Protein AF-A0A5X3X8N8-F1 (afdb_monomer_lite)

InterPro domains:
  IPR045604 Protein of unknown function DUF6453 [PF20051] (4-138)

Organism: Salmonella montevideo (NCBI:txid115981)

Secondary structure (DSSP, 8-state):
----EEE--SSSSPPEEE-TT---EEEEEEEEEE-SBTTEEEEE----TT-EEEEEEEE-EEEEEEEETTEEEEEEEEEEEEEE-GGGEEEEEEEETT------EEEEEEEEE----SSS------S-S-TTS-----

Structure (mmCIF, N/CA/C/O backbone):
data_AF-A0A5X3X8N8-F1
#
_entry.id   AF-A0A5X3X8N8-F1
#
loop_
_atom_site.group_PDB
_atom_site.id
_atom_site.type_symbol
_atom_site.label_atom_id
_atom_site.label_alt_id
_atom_site.label_comp_id
_atom_site.label_asym_id
_atom_site.label_entity_id
_atom_site.label_seq_id
_atom_site.pdbx_PDB_ins_code
_atom_site.Cartn_x
_atom_site.Cartn_y
_atom_site.Cartn_z
_atom_site.occupancy
_atom_site.B_iso_or_equiv
_atom_site.auth_seq_id
_atom_site.auth_comp_id
_atom_site.auth_asym_id
_atom_site.auth_atom_id
_atom_site.pdbx_PDB_model_num
ATOM 1 N N . MET A 1 1 ? -15.399 10.209 28.243 1.00 43.50 1 MET A N 1
ATOM 2 C CA . MET A 1 1 ? -13.942 9.957 28.168 1.00 43.50 1 MET A CA 1
ATOM 3 C C . MET A 1 1 ? -13.749 8.812 27.190 1.00 43.50 1 MET A C 1
ATOM 5 O O . MET A 1 1 ? -14.662 8.004 27.109 1.00 43.50 1 MET A O 1
ATOM 9 N N . PRO A 1 2 ? -12.668 8.749 26.402 1.00 51.72 2 PRO A N 1
ATOM 10 C CA . PRO A 1 2 ? -12.431 7.593 25.546 1.00 51.72 2 PRO A CA 1
ATOM 11 C C . PRO A 1 2 ? -12.263 6.350 26.435 1.00 51.72 2 PRO A C 1
ATOM 13 O O . PRO A 1 2 ? -11.333 6.291 27.237 1.00 51.72 2 PRO A O 1
ATOM 16 N N . GLU A 1 3 ? -13.200 5.411 26.358 1.00 57.94 3 GLU A N 1
ATOM 17 C CA . GLU A 1 3 ? -13.205 4.184 27.160 1.00 57.94 3 GLU A CA 1
ATOM 18 C C . GLU A 1 3 ? -12.426 3.091 26.415 1.00 57.94 3 GLU A C 1
ATOM 20 O O . GLU A 1 3 ? -12.578 2.918 25.206 1.00 57.94 3 GLU A O 1
ATOM 25 N N . GLY A 1 4 ? -11.527 2.406 27.122 1.00 60.59 4 GLY A N 1
ATOM 26 C CA . GLY A 1 4 ? -10.746 1.275 26.616 1.00 60.59 4 GLY A CA 1
ATOM 27 C C . GLY A 1 4 ? -11.184 -0.042 27.260 1.00 60.59 4 GLY A C 1
ATOM 28 O O . GLY A 1 4 ? -11.998 -0.042 28.181 1.00 60.59 4 GLY A O 1
ATOM 29 N N . ILE A 1 5 ? -10.620 -1.164 26.809 1.00 71.94 5 ILE A N 1
ATOM 30 C CA . ILE A 1 5 ? -10.827 -2.472 27.449 1.00 71.94 5 ILE A CA 1
ATOM 31 C C . ILE A 1 5 ? -9.656 -2.716 28.400 1.00 71.94 5 ILE A C 1
ATOM 33 O O . ILE A 1 5 ? -8.509 -2.826 27.964 1.00 71.94 5 ILE A O 1
ATOM 37 N N . LEU A 1 6 ? -9.951 -2.802 29.695 1.00 69.50 6 LEU A N 1
ATOM 38 C CA . LEU A 1 6 ? -9.013 -3.259 30.714 1.00 69.50 6 LEU A CA 1
ATOM 39 C C . LEU A 1 6 ? -9.278 -4.739 30.997 1.00 69.50 6 LEU A C 1
ATOM 41 O O . LEU A 1 6 ? -10.408 -5.114 31.305 1.00 69.50 6 LEU A O 1
ATOM 45 N N . ILE A 1 7 ? -8.236 -5.559 30.917 1.00 72.81 7 ILE A N 1
ATOM 46 C CA . ILE A 1 7 ? -8.269 -6.970 31.293 1.00 72.81 7 ILE A CA 1
ATOM 47 C C . ILE A 1 7 ? -7.346 -7.140 32.495 1.00 72.81 7 ILE A C 1
ATOM 49 O O . ILE A 1 7 ? -6.119 -7.132 32.361 1.00 72.81 7 ILE A O 1
ATOM 53 N N . ASP A 1 8 ? -7.959 -7.259 33.670 1.00 79.94 8 ASP A N 1
ATOM 54 C CA . ASP A 1 8 ? -7.275 -7.559 34.924 1.00 79.94 8 ASP A CA 1
ATOM 55 C C . ASP A 1 8 ? -7.425 -9.051 35.244 1.00 79.94 8 ASP A C 1
ATOM 57 O O . ASP A 1 8 ? -8.538 -9.565 35.377 1.00 79.94 8 ASP A O 1
ATOM 61 N N . TYR A 1 9 ? -6.295 -9.752 35.334 1.00 71.88 9 TYR A N 1
ATOM 62 C CA . TYR A 1 9 ? -6.244 -11.187 35.608 1.00 71.88 9 TYR A CA 1
ATOM 63 C C . TYR A 1 9 ? -6.220 -11.518 37.103 1.00 71.88 9 TYR A C 1
ATOM 65 O O . TYR A 1 9 ? -6.253 -12.698 37.449 1.00 71.88 9 TYR A O 1
ATOM 73 N N . ASN A 1 10 ? -6.154 -10.516 37.992 1.00 77.75 10 ASN A N 1
ATOM 74 C CA . ASN A 1 10 ? -5.985 -10.706 39.437 1.00 77.75 10 ASN A CA 1
ATOM 75 C C . ASN A 1 10 ? -4.794 -11.624 39.811 1.00 77.75 10 ASN A C 1
ATOM 77 O O . ASN A 1 10 ? -4.797 -12.252 40.869 1.00 77.75 10 ASN A O 1
ATOM 81 N N . ASP A 1 11 ? -3.766 -11.714 38.963 1.00 81.31 11 ASP A N 1
ATOM 82 C CA . ASP A 1 11 ? -2.603 -12.600 39.139 1.00 81.31 11 ASP A CA 1
ATOM 83 C C . ASP A 1 11 ? -1.332 -11.850 39.592 1.00 81.31 11 ASP A C 1
ATOM 85 O O . ASP A 1 11 ? -0.248 -12.428 39.683 1.00 81.31 11 ASP A O 1
ATOM 89 N N . GLY A 1 12 ? -1.460 -10.551 39.884 1.00 80.56 12 GLY A N 1
ATOM 90 C CA . GLY A 1 12 ? -0.364 -9.677 40.306 1.00 80.56 12 GLY A CA 1
ATOM 91 C C . GLY A 1 12 ? 0.566 -9.227 39.175 1.00 80.56 12 GLY A C 1
ATOM 92 O O . GLY A 1 12 ? 1.529 -8.504 39.441 1.00 80.56 12 GLY A O 1
ATOM 93 N N . ARG A 1 13 ? 0.306 -9.623 37.921 1.00 77.50 13 ARG A N 1
ATOM 94 C CA . ARG A 1 13 ? 1.024 -9.116 36.744 1.00 77.50 13 ARG A CA 1
ATOM 95 C C . ARG A 1 13 ? 0.392 -7.807 36.254 1.00 77.50 13 ARG A C 1
ATOM 97 O O . ARG A 1 13 ? -0.746 -7.501 36.606 1.00 77.50 13 ARG A O 1
ATOM 104 N N . PRO A 1 14 ? 1.112 -7.003 35.449 1.00 76.94 14 PRO A N 1
ATOM 105 C CA . PRO A 1 14 ? 0.525 -5.820 34.830 1.00 76.94 14 PRO A CA 1
ATOM 106 C C . PRO A 1 14 ? -0.727 -6.183 34.021 1.00 76.94 14 PRO A C 1
ATOM 108 O O . PRO A 1 14 ? -0.683 -7.089 33.188 1.00 76.94 14 PRO A O 1
ATOM 111 N N . ALA A 1 15 ? -1.825 -5.463 34.257 1.00 75.31 15 ALA A N 1
ATOM 112 C CA . ALA A 1 15 ? -3.063 -5.631 33.504 1.00 75.31 15 ALA A CA 1
ATOM 113 C C . ALA A 1 15 ? -2.832 -5.367 32.007 1.00 75.31 15 ALA A C 1
ATOM 115 O O . ALA A 1 15 ? -2.067 -4.473 31.630 1.00 75.31 15 ALA A O 1
ATOM 116 N N . MET A 1 16 ? -3.525 -6.116 31.147 1.00 71.81 16 MET A N 1
ATOM 117 C CA . MET A 1 16 ? -3.545 -5.801 29.720 1.00 71.81 16 MET A CA 1
ATOM 118 C C . MET A 1 16 ? -4.567 -4.700 29.458 1.00 71.81 16 MET A C 1
ATOM 120 O O . MET A 1 16 ? -5.716 -4.786 29.884 1.00 71.81 16 MET A O 1
ATOM 124 N N . ALA A 1 17 ? -4.147 -3.663 28.738 1.00 67.38 17 ALA A N 1
ATOM 125 C CA . ALA A 1 17 ? -4.994 -2.529 28.405 1.00 67.38 17 ALA A CA 1
ATOM 126 C C . ALA A 1 17 ? -5.028 -2.321 26.891 1.00 67.38 17 ALA A C 1
ATOM 128 O O . ALA A 1 17 ? -4.004 -2.045 26.266 1.00 67.38 17 ALA A O 1
ATOM 129 N N . ILE A 1 18 ? -6.225 -2.390 26.315 1.00 69.44 18 ILE A N 1
ATOM 130 C CA . ILE A 1 18 ? -6.510 -1.776 25.022 1.00 69.44 18 ILE A CA 1
ATOM 131 C C . ILE A 1 18 ? -6.936 -0.348 25.332 1.00 69.44 18 ILE A C 1
ATOM 133 O O . ILE A 1 18 ? -8.051 -0.098 25.792 1.00 69.44 18 ILE A O 1
ATOM 137 N N . THR A 1 19 ? -6.022 0.595 25.126 1.00 62.22 19 THR A N 1
ATOM 138 C CA . THR A 1 19 ? -6.318 2.017 25.279 1.00 62.22 19 THR A CA 1
ATOM 139 C C . THR A 1 19 ? -7.252 2.485 24.166 1.00 62.22 19 THR A C 1
ATOM 141 O O . THR A 1 19 ? -7.306 1.918 23.071 1.00 62.22 19 THR A O 1
ATOM 144 N N . ALA A 1 20 ? -8.030 3.526 24.449 1.00 60.06 20 ALA A N 1
ATOM 145 C CA . ALA A 1 20 ? -8.942 4.076 23.464 1.00 60.06 20 ALA A CA 1
ATOM 146 C C . ALA A 1 20 ? -8.193 4.576 22.214 1.00 60.06 20 ALA A C 1
ATOM 148 O O . ALA A 1 20 ? -7.116 5.165 22.311 1.00 60.06 20 ALA A O 1
ATOM 149 N N . GLY A 1 21 ? -8.791 4.364 21.038 1.00 61.47 21 GLY A N 1
ATOM 150 C CA . GLY A 1 21 ? -8.217 4.779 19.754 1.00 61.47 21 GLY A CA 1
ATOM 151 C C . GLY A 1 21 ? -7.380 3.717 19.034 1.00 61.47 21 GLY A C 1
ATOM 152 O O . GLY A 1 21 ? -6.783 4.034 18.000 1.00 61.47 21 GLY A O 1
ATOM 153 N N . LEU A 1 22 ? -7.352 2.468 19.524 1.00 71.31 22 LEU A N 1
ATOM 154 C CA . LEU A 1 22 ? -6.859 1.334 18.738 1.00 71.31 22 LEU A CA 1
ATOM 155 C C . LEU A 1 22 ? -7.675 1.219 17.441 1.00 71.31 22 LEU A C 1
ATOM 157 O O . LEU A 1 22 ? -8.902 1.155 17.474 1.00 71.31 22 LEU A O 1
ATOM 161 N N . ARG A 1 23 ? -6.987 1.192 16.298 1.00 76.31 23 ARG A N 1
ATOM 162 C CA . ARG A 1 23 ? -7.593 1.062 14.968 1.00 76.31 23 ARG A CA 1
ATOM 163 C C . ARG A 1 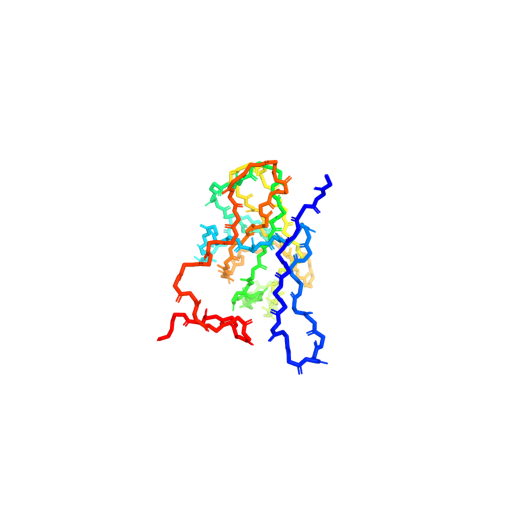23 ? -6.931 -0.092 14.232 1.00 76.31 23 ARG A C 1
ATOM 165 O O . ARG A 1 23 ? -5.711 -0.095 14.076 1.00 76.31 23 ARG A O 1
ATOM 172 N N . ALA A 1 24 ? -7.730 -1.063 13.802 1.00 76.00 24 ALA A N 1
ATOM 173 C CA . ALA A 1 24 ? -7.247 -2.184 13.010 1.00 76.00 24 ALA A CA 1
ATOM 174 C C . ALA A 1 24 ? -7.209 -1.807 11.517 1.00 76.00 24 ALA A C 1
ATOM 176 O O . ALA A 1 24 ? -8.125 -1.128 11.041 1.00 76.00 24 ALA A O 1
ATOM 177 N N . PRO A 1 25 ? -6.181 -2.238 10.766 1.00 86.62 25 PRO A N 1
ATOM 178 C CA . PRO A 1 25 ? -6.217 -2.187 9.313 1.00 86.62 25 PRO A CA 1
ATOM 179 C C . PRO 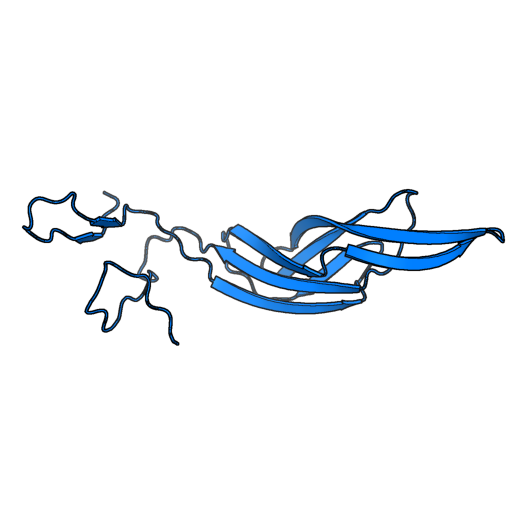A 1 25 ? -7.340 -3.072 8.757 1.00 86.62 25 PRO A C 1
ATOM 181 O O . PRO A 1 25 ? -7.505 -4.213 9.183 1.00 86.62 25 PRO A O 1
ATOM 184 N N . SER A 1 26 ? -8.065 -2.561 7.770 1.00 88.19 26 SER A N 1
ATOM 185 C CA . SER A 1 26 ? -9.042 -3.280 6.961 1.00 88.19 26 SER A CA 1
ATOM 186 C C . SER A 1 26 ? -8.469 -3.537 5.571 1.00 88.19 26 SER A C 1
ATOM 188 O O . SER A 1 26 ? -7.845 -2.661 4.964 1.00 88.19 26 SER A O 1
ATOM 190 N N . PHE A 1 27 ? -8.663 -4.752 5.064 1.00 93.19 27 PHE A N 1
ATOM 191 C CA . PHE A 1 27 ? -8.312 -5.104 3.692 1.00 93.19 27 PHE A CA 1
ATOM 192 C C . PHE A 1 27 ? -9.264 -4.406 2.714 1.00 93.19 27 PHE A C 1
ATOM 194 O O . PHE A 1 27 ? -10.478 -4.490 2.877 1.00 93.19 27 PHE A O 1
ATOM 201 N N . CYS A 1 28 ? -8.721 -3.755 1.681 1.00 94.25 28 CYS A N 1
ATOM 202 C CA . CYS A 1 28 ? -9.524 -3.147 0.616 1.00 94.25 28 CYS A CA 1
ATOM 203 C C . CYS A 1 28 ? -9.538 -4.037 -0.633 1.00 94.25 28 CYS A C 1
ATOM 205 O O . CYS A 1 28 ? -10.578 -4.538 -1.048 1.00 94.25 28 CYS A O 1
ATOM 207 N N . THR A 1 29 ? -8.365 -4.234 -1.241 1.00 97.88 29 THR A N 1
ATOM 208 C CA . THR A 1 29 ? -8.210 -5.028 -2.464 1.00 97.88 29 THR A CA 1
ATOM 209 C C . THR A 1 29 ? -6.758 -5.454 -2.665 1.00 97.88 29 THR A C 1
ATOM 211 O O . THR A 1 29 ? -5.837 -4.835 -2.124 1.00 97.88 29 THR A O 1
ATOM 214 N N . SER A 1 30 ? -6.536 -6.465 -3.500 1.00 97.94 30 SER A N 1
ATOM 215 C CA . SER A 1 30 ? -5.223 -6.792 -4.059 1.00 97.94 30 SER A CA 1
ATOM 216 C C . SER A 1 30 ? -5.122 -6.317 -5.510 1.00 97.94 30 SER A C 1
ATOM 218 O O . SER A 1 30 ? -6.116 -6.208 -6.226 1.00 97.94 30 SER A O 1
ATOM 220 N N . PHE A 1 31 ? -3.906 -6.018 -5.960 1.00 97.38 31 PHE A N 1
ATOM 221 C CA . PHE A 1 31 ? -3.633 -5.647 -7.345 1.00 97.38 31 PHE A CA 1
ATOM 222 C C . PHE A 1 31 ? -2.377 -6.349 -7.852 1.00 97.38 31 PHE A C 1
ATOM 224 O O . PHE A 1 31 ? -1.421 -6.569 -7.106 1.00 97.38 31 PHE A O 1
ATOM 231 N N . ALA A 1 32 ? -2.374 -6.682 -9.140 1.00 97.56 32 ALA A N 1
ATOM 232 C CA . ALA A 1 32 ? -1.206 -7.169 -9.856 1.00 97.56 32 ALA A CA 1
ATOM 233 C C . ALA A 1 32 ? -1.366 -6.883 -11.352 1.00 97.56 32 ALA A C 1
ATOM 235 O O . ALA A 1 32 ? -2.429 -7.133 -11.917 1.00 97.56 32 ALA A O 1
ATOM 236 N N . GLY A 1 33 ? -0.313 -6.387 -11.998 1.00 96.38 33 GLY A N 1
ATOM 237 C CA . GLY A 1 33 ? -0.285 -6.217 -13.448 1.00 96.38 33 GLY A CA 1
ATOM 238 C C . GLY A 1 33 ? 0.575 -5.048 -13.899 1.00 96.38 33 GLY A C 1
ATOM 239 O O . GLY A 1 33 ? 1.394 -4.525 -13.140 1.00 96.38 33 GLY A O 1
ATOM 240 N N . TYR A 1 34 ? 0.341 -4.620 -15.135 1.00 96.38 34 TYR A N 1
ATOM 241 C CA . TYR A 1 34 ? 0.981 -3.452 -15.727 1.00 96.38 34 TYR A CA 1
ATOM 242 C C . TYR A 1 34 ? 0.299 -2.152 -15.291 1.00 96.38 34 TYR A C 1
ATOM 244 O O . TYR A 1 34 ? -0.922 -2.088 -15.167 1.00 96.38 34 TYR A O 1
ATOM 252 N N . GLY A 1 35 ? 1.116 -1.127 -15.058 1.00 92.50 35 GLY A N 1
ATOM 253 C CA . GLY A 1 35 ? 0.698 0.208 -14.658 1.00 92.50 35 GLY A CA 1
ATOM 254 C C . GLY A 1 35 ? -0.236 0.883 -15.655 1.00 92.50 35 GLY A C 1
ATOM 255 O O . GLY A 1 35 ? -0.343 0.509 -16.821 1.00 92.50 35 GLY A O 1
ATOM 256 N N . THR A 1 36 ? -0.912 1.917 -15.178 1.00 90.44 36 THR A N 1
ATOM 257 C CA . THR A 1 36 ? -1.920 2.670 -15.934 1.00 90.44 36 THR A CA 1
ATOM 258 C C . THR A 1 36 ? -1.364 3.958 -16.535 1.00 90.44 36 THR A C 1
ATOM 260 O O . THR A 1 36 ? -2.061 4.640 -17.281 1.00 90.44 36 THR A O 1
ATOM 263 N N . GLY A 1 37 ? -0.114 4.307 -16.222 1.00 88.56 37 GLY A N 1
ATOM 264 C CA . GLY A 1 37 ? 0.543 5.510 -16.714 1.00 88.56 37 GLY A CA 1
ATOM 265 C C . GLY A 1 37 ? 2.056 5.459 -16.539 1.00 88.56 37 GLY A C 1
ATOM 266 O O . GLY A 1 37 ? 2.617 4.473 -16.058 1.00 88.56 37 GLY A O 1
ATOM 267 N N . ALA A 1 38 ? 2.720 6.546 -16.932 1.00 93.06 38 ALA A N 1
ATOM 268 C CA . ALA A 1 38 ? 4.168 6.688 -16.834 1.00 93.06 38 ALA A CA 1
ATOM 269 C C . ALA A 1 38 ? 4.643 6.543 -15.378 1.00 93.06 38 ALA A C 1
ATOM 271 O O . ALA A 1 38 ? 4.458 7.442 -14.562 1.00 93.06 38 ALA A O 1
ATOM 272 N N . ASN A 1 39 ? 5.271 5.406 -15.070 1.00 95.06 39 ASN A N 1
ATOM 273 C CA . ASN A 1 39 ? 5.735 5.004 -13.741 1.00 95.06 39 ASN A CA 1
ATOM 274 C C . ASN A 1 39 ? 4.626 5.033 -12.672 1.00 95.06 39 ASN A C 1
ATOM 276 O O . ASN A 1 39 ? 4.902 5.277 -11.498 1.00 95.06 39 ASN A O 1
ATOM 280 N N . GLN A 1 40 ? 3.373 4.806 -13.072 1.00 96.12 40 GLN A N 1
ATOM 281 C CA . GLN A 1 40 ? 2.211 4.869 -12.188 1.00 96.12 40 GLN A CA 1
ATOM 282 C C . GLN A 1 40 ? 1.319 3.642 -12.349 1.00 96.12 40 GLN A C 1
ATOM 284 O O . GLN A 1 40 ? 1.163 3.099 -13.444 1.00 96.12 40 GLN A O 1
ATOM 289 N N . PHE A 1 41 ? 0.689 3.243 -11.248 1.00 97.50 41 PHE A N 1
ATOM 290 C CA . PHE A 1 41 ? -0.308 2.183 -11.205 1.00 97.50 41 PHE A CA 1
ATOM 291 C C . PHE A 1 41 ? -1.527 2.670 -10.423 1.00 97.50 41 PHE A C 1
ATOM 293 O O . PHE A 1 41 ? -1.441 2.926 -9.221 1.00 97.50 41 PHE A O 1
ATOM 300 N N . GLN A 1 42 ? -2.670 2.783 -11.092 1.00 97.06 42 GLN A N 1
ATOM 301 C CA . GLN A 1 42 ? -3.933 3.113 -10.447 1.00 97.06 42 GLN A CA 1
ATOM 302 C C . GLN A 1 42 ? -4.634 1.840 -9.967 1.00 97.06 42 GLN A C 1
ATOM 304 O O . GLN A 1 42 ? -4.887 0.921 -10.743 1.00 97.06 42 GLN A O 1
ATOM 309 N N . VAL A 1 43 ? -4.975 1.810 -8.682 1.00 97.38 43 VAL A N 1
ATOM 310 C CA . VAL A 1 43 ? -5.764 0.749 -8.060 1.00 97.38 43 VAL A CA 1
ATOM 311 C C . VAL A 1 43 ? -7.129 1.324 -7.723 1.00 97.38 43 VAL A C 1
ATOM 313 O O . VAL A 1 43 ? -7.242 2.174 -6.840 1.00 97.38 43 VAL A O 1
ATOM 316 N N . ASN A 1 44 ? -8.161 0.864 -8.426 1.00 96.25 44 ASN A N 1
ATOM 317 C CA . ASN A 1 44 ? -9.538 1.262 -8.153 1.00 96.25 44 ASN A CA 1
ATOM 318 C C . ASN A 1 44 ? -10.123 0.345 -7.080 1.00 96.25 44 ASN A C 1
ATOM 320 O O . ASN A 1 44 ? -10.178 -0.871 -7.258 1.00 96.25 44 ASN A O 1
ATOM 324 N N . THR A 1 45 ? -10.548 0.930 -5.968 1.00 95.38 45 THR A N 1
ATOM 325 C CA . THR A 1 45 ? -11.204 0.228 -4.863 1.00 95.38 45 THR A CA 1
ATOM 326 C C . THR A 1 45 ? -12.017 1.235 -4.064 1.00 95.38 45 THR A C 1
ATOM 328 O O . THR A 1 45 ? -11.520 2.340 -3.845 1.00 95.38 45 THR A O 1
ATOM 331 N N . PRO A 1 46 ? -13.236 0.901 -3.612 1.00 94.06 46 PRO A N 1
ATOM 332 C CA . PRO A 1 46 ? -13.925 1.753 -2.655 1.00 94.06 46 PRO A CA 1
ATOM 333 C C . PRO A 1 46 ? -13.062 1.904 -1.396 1.00 94.06 46 PRO A C 1
ATOM 335 O O . PRO A 1 46 ? -12.427 0.940 -0.958 1.00 94.06 46 PRO A O 1
ATOM 338 N N . LEU A 1 47 ? -13.019 3.117 -0.853 1.00 93.12 47 LEU A N 1
ATOM 339 C CA . LEU A 1 47 ? -12.311 3.459 0.378 1.00 93.12 47 LEU A CA 1
ATOM 340 C C . LEU A 1 47 ? -13.242 4.230 1.311 1.00 93.12 47 LEU A C 1
ATOM 342 O O . LEU A 1 47 ? -14.062 5.033 0.865 1.00 93.12 47 LEU A O 1
ATOM 346 N N . THR A 1 48 ? -13.078 4.040 2.615 1.00 91.00 48 THR A N 1
ATOM 347 C CA . THR A 1 48 ? -13.885 4.725 3.625 1.00 91.00 48 THR A CA 1
ATOM 348 C C . THR A 1 48 ? -13.445 6.180 3.763 1.00 91.00 48 THR A C 1
ATOM 350 O O . THR A 1 48 ? -12.256 6.473 3.923 1.00 91.00 48 THR A O 1
ATOM 353 N N . SER A 1 49 ? -14.387 7.123 3.723 1.00 89.56 49 SER A N 1
ATOM 354 C CA . SER A 1 49 ? -14.068 8.546 3.876 1.00 89.56 49 SER A CA 1
ATOM 355 C C . SER A 1 49 ? -13.373 8.818 5.217 1.00 89.56 49 SER A C 1
ATOM 357 O O . SER A 1 49 ? -13.786 8.319 6.262 1.00 89.56 49 SER A O 1
ATOM 359 N N . GLY A 1 50 ? -12.281 9.585 5.193 1.00 85.50 50 GLY A N 1
ATOM 360 C CA . GLY A 1 50 ? -11.485 9.892 6.387 1.00 85.50 50 GLY A CA 1
ATOM 361 C C . GLY A 1 50 ? -10.567 8.765 6.887 1.00 85.50 50 GLY A C 1
ATOM 362 O O . GLY A 1 50 ? -9.900 8.954 7.904 1.00 85.50 50 GLY A O 1
ATOM 363 N N . SER A 1 51 ? -10.490 7.619 6.199 1.00 89.31 51 SER A N 1
ATOM 364 C CA . SER A 1 51 ? -9.526 6.560 6.528 1.00 89.31 51 SER A C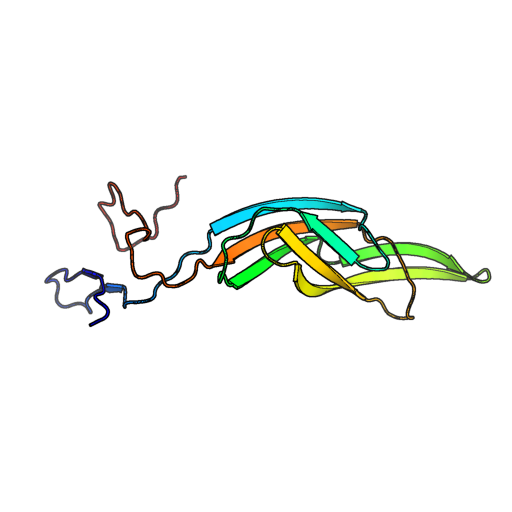A 1
ATOM 365 C C . SER A 1 51 ? -8.089 6.928 6.123 1.00 89.31 51 SE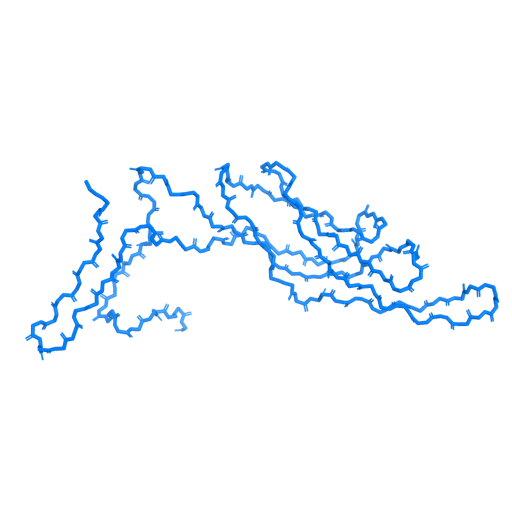R A C 1
ATOM 367 O O . SER A 1 51 ? -7.848 7.690 5.178 1.00 89.31 51 SER A O 1
ATOM 369 N N . THR A 1 52 ? -7.103 6.363 6.819 1.00 92.00 52 THR A N 1
ATOM 370 C CA . THR A 1 52 ? -5.692 6.442 6.408 1.00 92.00 52 THR A CA 1
ATOM 371 C C . THR A 1 52 ? -5.357 5.232 5.551 1.00 92.00 52 THR A C 1
ATOM 373 O O . THR A 1 52 ? -5.473 4.106 6.017 1.00 92.00 52 THR A O 1
ATOM 376 N N . VAL A 1 53 ? -4.898 5.441 4.320 1.00 94.31 53 VAL A N 1
ATOM 377 C CA . VAL A 1 53 ? -4.654 4.349 3.364 1.00 94.31 53 VAL A CA 1
ATOM 378 C C . VAL A 1 53 ? -3.165 4.072 3.235 1.00 94.31 53 VAL A C 1
ATOM 380 O O . VAL A 1 53 ? -2.355 4.999 3.215 1.00 94.31 53 VAL A O 1
ATOM 383 N N . PHE A 1 54 ? -2.808 2.798 3.108 1.00 95.12 54 PHE A N 1
ATOM 384 C CA . PHE A 1 54 ? -1.448 2.369 2.809 1.00 95.12 54 PHE A CA 1
ATOM 385 C C . PHE A 1 54 ? -1.449 1.147 1.888 1.00 95.12 54 PHE A C 1
ATOM 387 O O . PHE A 1 54 ? -2.453 0.452 1.729 1.00 95.12 54 PHE A O 1
ATOM 394 N N . VAL A 1 55 ? -0.305 0.895 1.257 1.00 97.44 55 VAL A N 1
ATOM 395 C CA . VAL A 1 55 ? -0.098 -0.263 0.384 1.00 97.44 55 VAL A CA 1
ATOM 396 C C . VAL A 1 55 ? 0.995 -1.133 0.972 1.00 97.44 55 VAL A C 1
ATOM 398 O O . VAL A 1 55 ? 2.059 -0.633 1.335 1.00 97.44 55 VAL A O 1
ATOM 401 N N . LEU A 1 56 ? 0.742 -2.438 1.021 1.00 97.69 56 LEU A N 1
ATOM 402 C CA . LEU A 1 56 ? 1.759 -3.455 1.259 1.00 97.69 56 LEU A CA 1
ATOM 403 C C . LEU A 1 56 ? 2.159 -4.063 -0.090 1.00 97.69 56 LEU A C 1
ATOM 405 O O . LEU A 1 56 ? 1.400 -4.862 -0.647 1.00 97.69 56 LEU A O 1
ATOM 409 N N . PRO A 1 57 ? 3.305 -3.663 -0.668 1.00 97.25 57 PRO A N 1
ATOM 410 C CA . PRO A 1 57 ? 3.722 -4.165 -1.966 1.00 97.25 57 PRO A CA 1
ATOM 411 C C . PRO A 1 57 ? 4.271 -5.589 -1.856 1.00 97.25 57 PRO A C 1
ATOM 413 O O . PRO A 1 57 ? 5.066 -5.894 -0.970 1.00 97.25 57 PRO A O 1
ATOM 416 N N . THR A 1 58 ? 3.902 -6.448 -2.803 1.00 98.06 58 THR A N 1
ATOM 417 C CA . THR A 1 58 ? 4.504 -7.782 -2.987 1.00 98.06 58 THR A CA 1
ATOM 418 C C . THR A 1 58 ? 5.507 -7.794 -4.137 1.00 98.06 58 THR A C 1
ATOM 420 O O . THR A 1 58 ? 6.415 -8.621 -4.163 1.00 98.06 58 THR A O 1
ATOM 423 N N . ARG A 1 59 ? 5.396 -6.832 -5.061 1.00 97.75 59 ARG A N 1
ATOM 424 C CA . ARG A 1 59 ? 6.387 -6.555 -6.106 1.00 97.75 59 ARG A CA 1
ATOM 425 C C . ARG A 1 59 ? 6.623 -5.043 -6.207 1.00 97.75 59 ARG A C 1
ATOM 427 O O . ARG A 1 59 ? 5.989 -4.390 -7.036 1.00 97.75 59 ARG A O 1
ATOM 434 N N . PRO A 1 60 ? 7.489 -4.481 -5.340 1.00 96.81 60 PRO A N 1
ATOM 435 C CA . PRO A 1 60 ? 7.752 -3.039 -5.269 1.00 96.81 60 PRO A CA 1
ATOM 436 C C . PRO A 1 60 ? 8.701 -2.524 -6.358 1.00 96.81 60 PRO A C 1
ATOM 438 O O . PRO A 1 60 ? 8.785 -1.316 -6.576 1.00 96.81 60 PRO A O 1
ATOM 441 N N . VAL A 1 61 ? 9.434 -3.425 -7.018 1.00 97.06 61 VAL A N 1
ATOM 442 C CA . VAL A 1 61 ? 10.391 -3.112 -8.082 1.00 97.06 61 VAL A CA 1
ATOM 443 C C . VAL A 1 61 ? 10.067 -3.969 -9.296 1.00 97.06 61 VAL A C 1
ATOM 445 O O . VAL A 1 61 ? 9.843 -5.171 -9.165 1.00 97.06 61 VAL A O 1
ATOM 448 N N . ASP A 1 62 ? 10.061 -3.341 -10.464 1.00 96.69 62 ASP A N 1
ATOM 449 C CA . ASP A 1 62 ? 9.995 -3.997 -11.764 1.00 96.69 62 ASP A CA 1
ATOM 450 C C . ASP A 1 62 ? 11.278 -3.683 -12.537 1.00 96.69 62 ASP A C 1
ATOM 452 O O . ASP A 1 62 ? 11.672 -2.520 -12.635 1.00 96.69 62 ASP A O 1
ATOM 456 N N . VAL A 1 63 ? 11.955 -4.708 -13.050 1.00 95.81 63 VAL A N 1
ATOM 457 C CA . VAL A 1 63 ? 13.192 -4.544 -13.823 1.00 95.81 63 VAL A CA 1
ATOM 458 C C . VAL A 1 63 ? 12.848 -4.738 -15.288 1.00 95.81 63 VAL A C 1
ATOM 460 O O . VAL A 1 63 ? 12.419 -5.816 -15.690 1.00 95.81 63 VAL A O 1
ATOM 463 N N . GLN A 1 64 ? 13.032 -3.687 -16.081 1.00 94.25 64 GLN A N 1
ATOM 464 C CA . GLN A 1 64 ? 12.757 -3.716 -17.512 1.00 94.25 64 GLN A CA 1
ATOM 465 C C . GLN A 1 64 ? 14.041 -3.567 -18.306 1.00 94.25 64 GLN A C 1
ATOM 467 O O . GLN A 1 64 ? 14.904 -2.762 -17.960 1.00 94.25 64 GLN A O 1
ATOM 472 N N . GLU A 1 65 ? 14.126 -4.296 -19.410 1.00 94.31 65 GLU A N 1
ATOM 473 C CA . GLU A 1 65 ? 15.242 -4.209 -20.341 1.00 94.31 65 GLU A CA 1
ATOM 474 C C . GLU A 1 65 ? 14.759 -3.680 -21.690 1.00 94.31 65 GLU A C 1
ATOM 476 O O . GLU A 1 65 ? 13.697 -4.070 -22.183 1.00 94.31 65 GLU A O 1
ATOM 481 N N . PHE A 1 66 ? 15.504 -2.741 -22.268 1.00 91.88 66 PHE A N 1
ATOM 482 C CA . PHE A 1 66 ? 15.198 -2.164 -23.573 1.00 91.88 66 PHE A CA 1
ATOM 483 C C . PHE A 1 66 ? 16.449 -1.566 -24.218 1.00 91.88 66 PHE A C 1
ATOM 485 O O . PHE A 1 66 ? 17.437 -1.274 -23.548 1.00 91.88 66 PHE A O 1
ATOM 492 N N . ALA A 1 67 ? 16.392 -1.359 -25.532 1.00 92.06 67 ALA A N 1
ATOM 493 C CA . ALA A 1 67 ? 17.424 -0.636 -26.261 1.00 92.06 67 ALA A CA 1
ATOM 494 C C . ALA A 1 67 ? 17.054 0.849 -26.387 1.00 92.06 67 ALA A C 1
ATOM 496 O O . ALA A 1 67 ? 15.932 1.176 -26.775 1.00 92.06 67 ALA A O 1
ATOM 497 N N . ASP A 1 68 ? 18.011 1.728 -26.108 1.00 89.56 68 ASP A N 1
ATOM 498 C CA . ASP A 1 68 ? 17.927 3.170 -26.344 1.00 89.56 68 ASP A CA 1
ATOM 499 C C . ASP A 1 68 ? 19.244 3.637 -26.971 1.00 89.56 68 ASP A C 1
ATOM 501 O O . ASP A 1 68 ? 20.324 3.319 -26.473 1.00 89.56 68 ASP A O 1
ATOM 505 N N . ASN A 1 69 ? 19.166 4.315 -28.116 1.00 90.50 69 ASN A N 1
ATOM 506 C CA . ASN A 1 69 ? 20.324 4.748 -28.904 1.00 90.50 69 ASN A CA 1
ATOM 507 C C . ASN A 1 69 ? 21.427 3.667 -29.057 1.00 90.50 69 ASN A C 1
ATOM 509 O O . ASN A 1 69 ? 22.593 3.892 -28.736 1.00 90.50 69 ASN A O 1
ATOM 513 N N . GLN A 1 70 ? 21.037 2.459 -29.492 1.00 91.19 70 GLN A N 1
ATOM 514 C CA . GLN A 1 70 ? 21.907 1.273 -29.654 1.00 91.19 70 GLN A CA 1
ATOM 515 C C . GLN A 1 70 ? 22.590 0.761 -28.370 1.00 91.19 70 GLN A C 1
ATOM 517 O O . GLN A 1 70 ? 23.409 -0.154 -28.433 1.00 91.19 70 GLN A O 1
ATOM 522 N N . THR A 1 71 ? 22.230 1.294 -27.203 1.00 91.12 71 THR A N 1
ATOM 523 C CA . THR A 1 71 ? 22.715 0.834 -25.900 1.00 91.12 71 THR A CA 1
ATOM 524 C C . THR A 1 71 ? 21.642 -0.013 -25.227 1.00 91.12 71 THR A C 1
ATOM 526 O O . THR A 1 71 ? 20.476 0.377 -25.176 1.00 91.12 71 THR A O 1
ATOM 529 N N . TRP A 1 72 ? 22.023 -1.182 -24.709 1.00 93.38 72 TRP A N 1
ATOM 530 C CA . TRP A 1 72 ? 21.130 -2.001 -23.890 1.00 93.38 72 TRP A CA 1
ATOM 531 C C . TRP A 1 72 ? 21.047 -1.421 -22.481 1.00 93.38 72 TRP A C 1
ATOM 533 O O . TRP A 1 72 ? 22.071 -1.244 -21.818 1.00 93.38 72 TRP A O 1
ATOM 543 N N . ILE A 1 73 ? 19.834 -1.121 -22.029 1.00 92.62 73 ILE A N 1
ATOM 544 C CA . ILE A 1 73 ? 19.573 -0.533 -20.720 1.00 92.62 73 ILE A CA 1
ATOM 545 C C . ILE A 1 73 ? 18.756 -1.517 -19.896 1.00 92.62 73 ILE A C 1
ATOM 547 O O . ILE A 1 73 ? 17.688 -1.958 -20.313 1.00 92.62 73 ILE A O 1
ATOM 551 N N . VAL A 1 74 ? 19.249 -1.800 -18.692 1.00 94.69 74 VAL A N 1
ATOM 552 C CA . VAL A 1 74 ? 18.509 -2.493 -17.636 1.00 94.69 74 VAL A CA 1
ATOM 553 C C . VAL A 1 74 ? 18.070 -1.444 -16.623 1.00 94.69 74 VAL A C 1
ATOM 555 O O . VAL A 1 74 ? 18.902 -0.798 -15.982 1.00 94.69 74 VAL A O 1
ATOM 558 N N . LEU A 1 75 ? 16.763 -1.244 -16.499 1.00 94.69 75 LEU A N 1
ATOM 559 C CA . LEU A 1 75 ? 16.178 -0.154 -15.734 1.00 94.69 75 LEU A CA 1
ATOM 560 C C . LEU A 1 75 ? 15.266 -0.690 -14.620 1.00 94.69 75 LEU A C 1
ATOM 562 O O . LEU A 1 75 ? 14.174 -1.185 -14.910 1.00 94.69 75 LEU A O 1
ATOM 566 N N . PRO A 1 76 ? 15.658 -0.555 -13.341 1.00 95.44 76 PRO A N 1
ATOM 567 C CA . PRO A 1 76 ? 14.765 -0.808 -12.222 1.00 95.44 76 PRO A CA 1
ATOM 568 C C . PRO A 1 76 ? 13.805 0.372 -12.028 1.00 95.44 76 PRO A C 1
ATOM 570 O O . PRO A 1 76 ? 14.231 1.517 -11.851 1.00 95.44 76 PRO A O 1
ATOM 573 N N . ILE A 1 77 ? 12.507 0.082 -12.024 1.00 96.00 77 ILE A N 1
ATOM 574 C CA . ILE A 1 77 ? 11.428 1.023 -11.724 1.00 96.00 77 ILE A CA 1
ATOM 575 C C . ILE A 1 77 ? 10.841 0.623 -10.372 1.00 96.00 77 ILE A C 1
ATOM 577 O O . ILE A 1 77 ? 10.348 -0.494 -10.208 1.00 96.00 77 ILE A O 1
ATOM 581 N N . TYR A 1 78 ? 10.900 1.520 -9.395 1.00 96.06 78 TYR A N 1
ATOM 582 C CA . TYR A 1 78 ? 10.535 1.228 -8.010 1.00 96.06 78 TYR A CA 1
ATOM 583 C C . TYR A 1 78 ? 9.459 2.178 -7.497 1.00 96.06 78 TYR A C 1
ATOM 585 O O . TYR A 1 78 ? 9.443 3.360 -7.847 1.00 96.06 78 TYR A O 1
ATOM 593 N N . MET A 1 79 ? 8.560 1.652 -6.666 1.00 97.00 79 MET A N 1
ATOM 594 C CA . MET A 1 79 ? 7.528 2.442 -5.995 1.00 97.00 79 MET A CA 1
ATOM 595 C C . MET A 1 79 ? 8.161 3.496 -5.077 1.00 97.00 79 MET A C 1
ATOM 597 O O . MET A 1 79 ? 9.137 3.219 -4.380 1.00 97.00 79 MET A O 1
ATOM 601 N N . THR A 1 80 ? 7.595 4.699 -5.054 1.00 95.88 80 THR A N 1
ATOM 602 C CA . THR A 1 80 ? 8.086 5.832 -4.253 1.00 95.88 80 THR A CA 1
ATOM 603 C C . THR A 1 80 ? 7.036 6.393 -3.314 1.00 95.88 80 THR A C 1
ATOM 605 O O . THR A 1 80 ? 7.367 6.798 -2.202 1.00 95.88 80 THR A O 1
ATOM 608 N N . SER A 1 81 ? 5.777 6.443 -3.739 1.00 96.19 81 SER A N 1
ATOM 609 C CA . SER A 1 81 ? 4.695 6.975 -2.920 1.00 96.19 81 SER A CA 1
ATOM 610 C C . SER A 1 81 ? 3.352 6.384 -3.314 1.00 96.19 81 SER A C 1
ATOM 612 O O . SER A 1 81 ? 3.170 5.857 -4.411 1.00 96.19 81 SER A O 1
ATOM 614 N N . VAL A 1 82 ? 2.391 6.504 -2.406 1.00 96.44 82 VAL A N 1
ATOM 615 C CA . VAL A 1 82 ? 0.989 6.180 -2.649 1.00 96.44 82 VAL A CA 1
ATOM 616 C C . VAL A 1 82 ? 0.186 7.446 -2.413 1.00 96.44 82 VAL A C 1
ATOM 618 O O . VAL A 1 82 ? 0.334 8.099 -1.381 1.00 96.44 82 VAL A O 1
ATOM 621 N N . THR A 1 83 ? -0.658 7.801 -3.370 1.00 96.12 83 THR A N 1
ATOM 622 C CA . THR A 1 83 ? -1.549 8.955 -3.284 1.00 96.12 83 THR A CA 1
ATOM 623 C C . THR A 1 83 ? -2.987 8.469 -3.321 1.00 96.12 83 THR A C 1
ATOM 625 O O . THR A 1 83 ? -3.350 7.664 -4.173 1.00 96.12 83 THR A O 1
ATOM 628 N N . ARG A 1 84 ? -3.817 8.935 -2.388 1.00 94.88 84 ARG A N 1
ATOM 629 C CA . ARG A 1 84 ? -5.248 8.616 -2.364 1.00 94.88 84 ARG A CA 1
ATOM 630 C C . ARG A 1 84 ? -5.989 9.397 -3.454 1.00 94.88 84 ARG A C 1
ATOM 632 O O . ARG A 1 84 ? -5.791 10.601 -3.581 1.00 94.88 84 ARG A O 1
ATOM 639 N N . ASN A 1 85 ? -6.886 8.728 -4.174 1.00 94.25 85 ASN A N 1
ATOM 640 C CA . ASN A 1 85 ? -7.706 9.302 -5.247 1.00 94.25 85 ASN A CA 1
ATOM 641 C C . ASN A 1 85 ? -9.160 9.484 -4.780 1.00 94.25 85 ASN A C 1
ATOM 643 O O . ASN A 1 85 ? -10.087 8.871 -5.314 1.00 94.25 85 ASN A O 1
ATOM 647 N N . GLY A 1 86 ? -9.359 10.287 -3.732 1.00 93.12 86 GLY A N 1
ATOM 648 C CA . GLY A 1 86 ? -10.654 10.376 -3.049 1.00 93.12 86 GLY A CA 1
ATOM 649 C C . GLY A 1 86 ? -11.071 9.027 -2.455 1.00 93.12 86 GLY A C 1
ATOM 650 O O . GLY A 1 86 ? -10.233 8.296 -1.928 1.00 93.12 86 GLY A O 1
ATOM 651 N N . ASP A 1 87 ? -12.351 8.684 -2.565 1.00 95.06 87 ASP A N 1
ATOM 652 C CA . ASP A 1 87 ? -12.913 7.442 -2.006 1.00 95.06 87 ASP A CA 1
ATOM 653 C C . ASP A 1 87 ? -12.961 6.285 -3.027 1.00 95.06 87 ASP A C 1
ATOM 655 O O . ASP A 1 87 ? -13.586 5.257 -2.787 1.00 95.06 87 ASP A O 1
ATOM 659 N N . ASN A 1 88 ? -12.273 6.441 -4.168 1.00 95.38 88 ASN A N 1
ATOM 660 C CA . ASN A 1 88 ? -12.307 5.498 -5.296 1.00 95.38 88 ASN A CA 1
ATOM 661 C C . ASN A 1 88 ? -11.014 4.687 -5.487 1.00 95.38 88 ASN A C 1
ATOM 663 O O . ASN A 1 88 ? -10.930 3.875 -6.413 1.00 95.38 88 ASN A O 1
ATOM 667 N N . GLY A 1 89 ? -9.997 4.904 -4.649 1.00 96.12 89 GLY A N 1
ATOM 668 C CA . GLY A 1 89 ? -8.787 4.087 -4.642 1.00 96.12 89 GLY A CA 1
ATOM 669 C C . GLY A 1 89 ? -7.502 4.881 -4.446 1.00 96.12 89 GLY A C 1
ATOM 670 O O . GLY A 1 89 ? -7.489 5.951 -3.833 1.00 96.12 89 GLY A O 1
ATOM 671 N N . VAL A 1 90 ? -6.401 4.347 -4.975 1.00 97.44 90 VAL A N 1
ATOM 672 C CA . VAL A 1 90 ? -5.060 4.934 -4.844 1.00 97.44 90 VAL A CA 1
ATOM 673 C C . VAL A 1 90 ? -4.294 4.927 -6.162 1.00 97.44 90 VAL A C 1
ATOM 675 O O . VAL A 1 90 ? -4.484 4.058 -7.011 1.00 97.44 90 VAL A O 1
ATOM 678 N N . THR A 1 91 ? -3.374 5.873 -6.302 1.00 97.38 91 THR A N 1
ATOM 679 C CA . THR A 1 91 ? -2.304 5.852 -7.298 1.00 97.38 91 THR A CA 1
ATOM 680 C C . THR A 1 91 ? -1.008 5.479 -6.601 1.00 97.38 91 THR A C 1
ATOM 682 O O . THR A 1 91 ? -0.543 6.191 -5.711 1.00 97.38 91 THR A O 1
ATOM 685 N N . VAL A 1 92 ? -0.410 4.368 -7.016 1.00 97.75 92 VAL A N 1
ATOM 686 C CA . VAL A 1 92 ? 0.966 4.021 -6.672 1.00 97.75 92 VAL A CA 1
ATOM 687 C C . VAL A 1 92 ? 1.876 4.711 -7.679 1.00 97.75 92 VAL A C 1
ATOM 689 O O . VAL A 1 92 ? 1.774 4.476 -8.883 1.00 97.75 92 VAL A O 1
ATOM 692 N N . ASN A 1 93 ? 2.757 5.570 -7.186 1.00 96.88 93 ASN A N 1
ATOM 693 C CA . ASN A 1 93 ? 3.757 6.262 -7.983 1.00 96.88 93 ASN A CA 1
ATOM 694 C C . ASN A 1 93 ? 5.096 5.551 -7.845 1.00 96.88 93 ASN A C 1
ATOM 696 O O . ASN A 1 93 ? 5.417 5.007 -6.787 1.00 96.88 93 ASN A O 1
ATOM 700 N N . GLY A 1 94 ? 5.914 5.628 -8.883 1.00 95.94 94 GLY A N 1
ATOM 701 C CA . GLY A 1 94 ? 7.305 5.228 -8.805 1.00 95.94 94 GLY A CA 1
ATOM 702 C C . GLY A 1 94 ? 8.207 6.070 -9.676 1.00 95.94 94 GLY A C 1
ATOM 703 O O . GLY A 1 94 ? 7.801 7.038 -10.319 1.00 95.94 94 GLY A O 1
ATOM 704 N N . THR A 1 95 ? 9.474 5.696 -9.652 1.00 95.75 95 THR A N 1
ATOM 705 C CA . THR A 1 95 ? 10.527 6.374 -10.393 1.00 95.75 95 THR A CA 1
ATOM 706 C C . THR A 1 95 ? 11.603 5.379 -10.805 1.00 95.75 95 THR A C 1
ATOM 708 O O . THR A 1 95 ? 11.549 4.195 -10.471 1.00 95.75 95 THR A O 1
ATOM 711 N N . ASN A 1 96 ? 12.576 5.865 -11.561 1.00 94.00 96 ASN A N 1
ATOM 712 C CA . ASN A 1 96 ? 13.758 5.126 -11.962 1.00 94.00 96 ASN A CA 1
ATOM 713 C C . ASN A 1 96 ? 14.942 6.080 -12.128 1.00 94.00 96 ASN A C 1
ATOM 715 O O . ASN A 1 96 ? 14.804 7.306 -12.154 1.00 94.00 96 ASN A O 1
ATOM 719 N N . ARG A 1 97 ? 16.131 5.498 -12.271 1.00 85.81 97 ARG A N 1
ATOM 720 C CA . ARG A 1 97 ? 17.340 6.251 -12.587 1.00 85.81 97 ARG A CA 1
ATOM 721 C C . ARG A 1 97 ? 17.349 6.582 -14.083 1.00 85.81 97 ARG A C 1
ATOM 723 O O . ARG A 1 97 ? 17.554 5.691 -14.895 1.00 85.81 97 ARG A O 1
ATOM 730 N N . GLY A 1 98 ? 17.177 7.858 -14.433 1.00 82.38 98 GLY A N 1
ATOM 731 C CA . GLY A 1 98 ? 17.278 8.332 -15.823 1.00 82.38 98 GLY A CA 1
ATOM 732 C C . GLY A 1 98 ? 16.026 9.003 -16.388 1.00 82.38 98 GLY A C 1
ATOM 733 O O . GLY A 1 98 ? 16.022 9.338 -17.565 1.00 82.38 98 GLY A O 1
ATOM 734 N N . ASN A 1 99 ? 14.990 9.241 -15.572 1.00 81.81 99 ASN A N 1
ATOM 735 C CA . ASN A 1 99 ? 13.742 9.907 -15.983 1.00 81.81 99 ASN A CA 1
ATOM 736 C C . ASN A 1 99 ? 12.997 9.202 -17.132 1.00 81.81 99 ASN A C 1
ATOM 738 O O . ASN A 1 99 ? 12.212 9.829 -17.844 1.00 81.81 99 ASN A O 1
ATOM 742 N N . TYR A 1 100 ? 13.200 7.896 -17.306 1.00 91.06 100 TYR A N 1
ATOM 743 C CA . TYR A 1 100 ? 12.459 7.126 -18.297 1.00 91.06 100 TYR A CA 1
ATOM 744 C C . TYR A 1 100 ? 10.993 7.004 -17.877 1.00 91.06 100 TYR A C 1
ATOM 746 O O . TYR A 1 100 ? 10.681 6.772 -16.709 1.00 91.06 100 TYR A O 1
ATOM 754 N N . GLN A 1 101 ? 10.071 7.119 -18.827 1.00 92.50 101 GLN A N 1
ATOM 755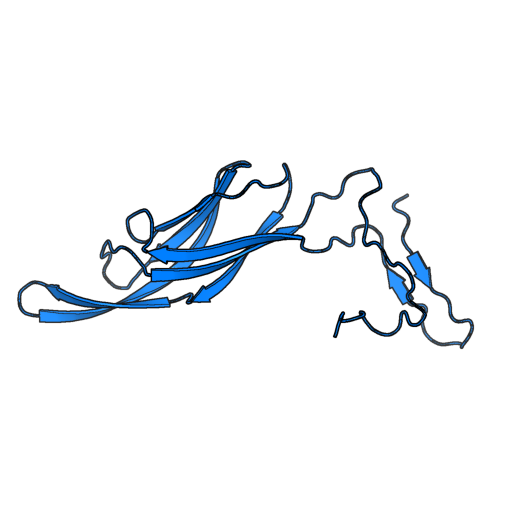 C CA . GLN A 1 101 ? 8.656 6.849 -18.590 1.00 92.50 101 GLN A CA 1
ATOM 756 C C . GLN A 1 101 ? 8.340 5.434 -19.054 1.00 92.50 101 GLN A C 1
ATOM 758 O O . GLN A 1 101 ? 8.437 5.128 -20.240 1.00 92.50 101 GLN A O 1
ATOM 763 N N . ARG A 1 102 ? 8.002 4.557 -18.110 1.00 93.56 102 ARG A N 1
ATOM 764 C CA . ARG A 1 102 ? 7.740 3.139 -18.366 1.00 93.56 102 ARG A CA 1
ATOM 765 C C . ARG A 1 102 ? 6.399 2.733 -17.778 1.00 93.56 102 ARG A C 1
ATOM 767 O O . ARG A 1 102 ? 5.859 3.427 -16.925 1.00 93.56 102 ARG A O 1
ATOM 774 N N . ILE A 1 103 ? 5.878 1.596 -18.221 1.00 95.31 103 ILE A N 1
ATOM 775 C CA . ILE A 1 103 ? 4.685 0.984 -17.638 1.00 95.31 103 ILE A CA 1
ATOM 776 C C . ILE A 1 103 ? 5.151 -0.134 -16.697 1.00 95.31 103 ILE A C 1
ATOM 778 O O . ILE A 1 103 ? 5.521 -1.197 -17.197 1.00 95.31 103 ILE A O 1
ATOM 782 N N . PRO A 1 104 ? 5.214 0.094 -15.372 1.00 95.62 104 PRO A N 1
ATOM 783 C CA . PRO A 1 104 ? 5.769 -0.879 -14.434 1.00 95.6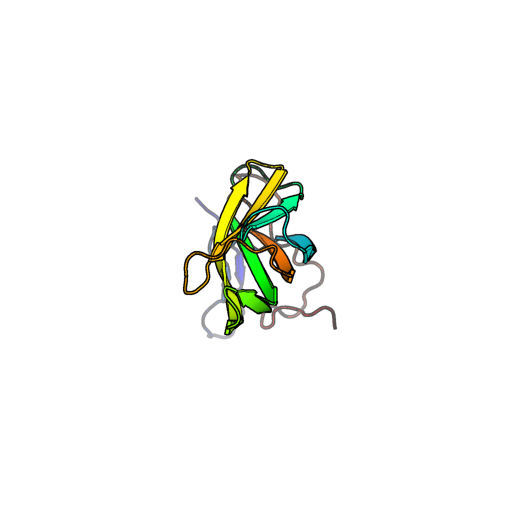2 104 PRO A CA 1
ATOM 784 C C . PRO A 1 104 ? 4.826 -2.064 -14.229 1.00 95.62 104 PRO A C 1
ATOM 786 O O . PRO A 1 104 ? 3.610 -1.897 -14.232 1.00 95.62 104 PRO A O 1
ATOM 789 N N . ASN A 1 105 ? 5.373 -3.254 -14.001 1.00 97.06 105 ASN A N 1
ATOM 790 C CA . ASN A 1 105 ? 4.619 -4.441 -13.617 1.00 97.06 105 ASN A CA 1
ATOM 791 C C . ASN A 1 105 ? 4.692 -4.648 -12.097 1.00 97.06 105 ASN A C 1
ATOM 793 O O . ASN A 1 105 ? 5.640 -5.236 -11.576 1.00 97.06 105 ASN A O 1
ATOM 797 N N . TRP A 1 106 ? 3.693 -4.161 -11.368 1.00 97.81 106 TRP A N 1
ATOM 798 C CA . TRP A 1 106 ? 3.682 -4.156 -9.905 1.00 97.81 106 TRP A CA 1
ATOM 799 C C . TRP A 1 106 ? 2.605 -5.062 -9.326 1.00 97.81 106 TRP A C 1
ATOM 801 O O . TRP A 1 106 ? 1.743 -5.575 -10.040 1.00 97.81 106 TRP A O 1
ATOM 811 N N . ALA A 1 107 ? 2.715 -5.338 -8.030 1.00 98.25 107 ALA A N 1
ATOM 812 C CA . ALA A 1 107 ? 1.713 -6.075 -7.275 1.00 98.25 107 ALA A CA 1
ATOM 813 C C . ALA A 1 107 ? 1.749 -5.691 -5.792 1.00 98.25 107 ALA A C 1
ATOM 815 O O . ALA A 1 107 ? 2.801 -5.314 -5.262 1.00 98.25 107 ALA A O 1
ATOM 816 N N . GLY A 1 108 ? 0.608 -5.811 -5.123 1.00 98.06 108 GLY A N 1
ATOM 817 C CA . GLY A 1 108 ? 0.475 -5.532 -3.702 1.00 98.06 108 GLY A CA 1
ATOM 818 C C . GLY A 1 108 ? -0.965 -5.585 -3.217 1.00 98.06 108 GLY A C 1
ATOM 819 O O . GLY A 1 108 ? -1.876 -5.997 -3.937 1.00 98.06 108 GLY A O 1
ATOM 820 N N . THR A 1 109 ? -1.155 -5.126 -1.987 1.00 98.31 109 THR A N 1
ATOM 821 C CA . THR A 1 109 ? -2.457 -5.069 -1.324 1.00 98.31 109 THR A CA 1
ATOM 822 C C . THR A 1 109 ? -2.689 -3.679 -0.754 1.00 98.31 109 THR A C 1
ATOM 824 O O . THR A 1 109 ? -1.801 -3.111 -0.118 1.00 98.31 109 THR A O 1
ATOM 827 N N . VAL A 1 110 ? -3.881 -3.132 -0.982 1.00 97.75 110 VAL A N 1
ATOM 828 C CA . VAL A 1 110 ? -4.341 -1.870 -0.398 1.00 97.75 110 VAL A CA 1
ATOM 829 C C . VAL A 1 110 ? -5.052 -2.173 0.916 1.00 97.75 110 VAL A C 1
ATOM 831 O O . VAL A 1 110 ? -5.948 -3.019 0.965 1.00 97.75 110 VAL A O 1
ATOM 834 N N . PHE A 1 111 ? -4.657 -1.457 1.961 1.00 96.12 111 PHE A N 1
ATOM 835 C CA . PHE A 1 111 ? -5.296 -1.475 3.268 1.00 96.12 111 PHE A CA 1
ATOM 836 C C . PHE A 1 111 ? -5.713 -0.065 3.663 1.00 96.12 111 PHE A C 1
ATOM 838 O O . PHE A 1 111 ? -5.082 0.920 3.271 1.00 96.12 111 PHE A O 1
ATOM 845 N N . GLU A 1 112 ? -6.720 0.024 4.518 1.00 93.25 112 GLU A N 1
ATOM 846 C CA . GLU A 1 112 ? -7.088 1.269 5.170 1.00 93.25 112 GLU A CA 1
ATOM 847 C C . GLU A 1 112 ? -7.173 1.111 6.682 1.00 93.25 112 GLU A C 1
ATOM 849 O O . GLU A 1 112 ? -7.545 0.070 7.205 1.00 93.25 112 GLU A O 1
ATOM 854 N N . ILE A 1 113 ? -6.826 2.166 7.401 1.00 89.50 113 ILE A N 1
ATOM 855 C CA . ILE A 1 113 ? -7.072 2.315 8.827 1.00 89.50 113 ILE A CA 1
ATOM 856 C C . ILE A 1 113 ? -8.299 3.209 8.932 1.00 89.50 113 ILE A C 1
ATOM 858 O O . ILE A 1 113 ? -8.226 4.398 8.607 1.00 89.50 113 ILE A O 1
ATOM 862 N N . LEU A 1 114 ? -9.423 2.631 9.351 1.00 84.88 114 LEU A N 1
ATOM 863 C CA . LEU A 1 114 ? -10.692 3.345 9.469 1.00 84.88 114 LEU A CA 1
ATOM 864 C C . LEU A 1 114 ? -10.555 4.566 10.400 1.00 84.88 114 LEU A C 1
ATOM 866 O O . LEU A 1 114 ? -9.750 4.542 11.343 1.00 84.88 114 LEU A O 1
ATOM 870 N N . PRO A 1 115 ? -11.297 5.660 10.146 1.00 77.88 115 PRO A N 1
ATOM 871 C CA . PRO A 1 115 ? -11.301 6.803 11.048 1.00 77.88 115 PRO A CA 1
ATOM 872 C C . PRO A 1 115 ? -11.757 6.375 12.448 1.00 77.88 115 PRO A C 1
ATOM 874 O O . PRO A 1 115 ? -12.538 5.441 12.610 1.00 77.88 115 PRO A O 1
ATOM 877 N N . ALA A 1 116 ? -11.291 7.086 13.475 1.00 68.25 116 ALA A N 1
ATOM 878 C CA . ALA A 1 116 ? -11.845 6.930 14.815 1.00 68.25 116 ALA A CA 1
ATOM 879 C C . ALA A 1 116 ? -13.254 7.550 14.828 1.00 68.25 116 ALA A C 1
ATOM 881 O O . ALA A 1 116 ? -13.404 8.749 15.053 1.00 68.25 116 ALA A O 1
ATOM 882 N N . ALA A 1 117 ? -14.276 6.761 14.498 1.00 63.34 117 ALA A N 1
ATOM 883 C CA . ALA A 1 117 ? -15.668 7.189 14.561 1.00 63.34 117 ALA A CA 1
ATOM 884 C C . ALA A 1 117 ? -16.238 7.011 15.978 1.00 63.34 117 ALA A C 1
ATOM 886 O O . ALA A 1 117 ? -15.748 6.218 16.779 1.00 63.34 117 ALA A O 1
ATOM 887 N N . THR A 1 118 ? -17.304 7.749 16.287 1.00 50.81 118 THR A N 1
ATOM 888 C CA . THR A 1 118 ? -17.995 7.724 17.589 1.00 50.81 118 THR A CA 1
ATOM 889 C C . THR A 1 118 ? -18.926 6.504 17.765 1.00 50.81 118 THR A C 1
ATOM 891 O O . THR A 1 118 ? -19.558 6.388 18.808 1.00 50.81 118 THR A O 1
ATOM 894 N N . TYR A 1 119 ? -19.021 5.579 16.792 1.00 46.50 119 TYR A N 1
ATOM 895 C CA . TYR A 1 119 ? -20.010 4.486 16.794 1.00 46.50 119 TYR A CA 1
ATOM 896 C C . TYR A 1 119 ? -19.439 3.088 16.447 1.00 46.50 119 TYR A C 1
ATOM 898 O O . TYR A 1 119 ? -18.711 2.939 15.474 1.00 46.50 119 TYR A O 1
ATOM 906 N N . ASN A 1 120 ? -19.827 2.106 17.281 1.00 51.34 120 ASN A N 1
ATOM 907 C CA . ASN A 1 120 ? -19.953 0.626 17.233 1.00 51.34 120 ASN A CA 1
ATOM 908 C C . ASN A 1 120 ? -19.147 -0.300 16.295 1.00 51.34 120 ASN A C 1
ATOM 910 O O . ASN A 1 120 ? -19.345 -1.512 16.377 1.00 51.34 120 ASN A O 1
ATOM 914 N N . GLU A 1 121 ? -18.232 0.174 15.462 1.00 55.06 121 GLU A N 1
ATOM 915 C CA . GLU A 1 121 ? -17.394 -0.702 14.631 1.00 55.06 121 GLU A CA 1
ATOM 916 C C . GLU A 1 121 ? -15.987 -0.774 15.230 1.00 55.06 121 GLU A C 1
ATOM 918 O O . GLU A 1 121 ? -15.086 -0.005 14.906 1.00 55.06 121 GLU A O 1
ATOM 923 N N . GLY A 1 122 ? -15.835 -1.676 16.201 1.00 55.34 122 GLY A N 1
ATOM 924 C CA . GLY A 1 122 ? -14.563 -2.005 16.840 1.00 55.34 122 GLY A CA 1
ATOM 925 C C . GLY A 1 122 ? -14.042 -3.375 16.410 1.00 55.34 122 GLY A C 1
ATOM 926 O O . GLY A 1 122 ? -14.657 -4.086 15.617 1.00 55.34 122 GLY A O 1
ATOM 927 N N . LEU A 1 123 ? -12.904 -3.777 16.974 1.00 62.69 123 LEU A N 1
ATOM 928 C CA . LEU A 1 123 ? -12.413 -5.148 16.856 1.00 62.69 123 LEU A CA 1
ATOM 929 C C . LEU A 1 123 ? -13.431 -6.103 17.508 1.00 62.69 123 LEU A C 1
ATOM 931 O O . LEU A 1 123 ? -13.566 -6.118 18.732 1.00 62.69 123 LEU A O 1
ATOM 935 N N . LEU A 1 124 ? -14.146 -6.897 16.707 1.00 58.66 124 LEU A N 1
ATOM 936 C CA . LEU A 1 124 ? -15.002 -7.962 17.228 1.00 58.66 124 LEU A CA 1
ATOM 937 C C . LEU A 1 124 ? -14.121 -9.087 17.780 1.00 58.66 124 LEU A C 1
ATOM 939 O O . LEU A 1 124 ? -13.534 -9.855 17.022 1.00 58.66 124 LEU A O 1
ATOM 943 N N . VAL A 1 125 ? -14.061 -9.207 19.105 1.00 55.19 125 VAL A N 1
ATOM 944 C CA . VAL A 1 125 ? -13.467 -10.364 19.784 1.00 55.19 125 VAL A CA 1
ATOM 945 C C . VAL A 1 125 ? -14.592 -11.323 20.164 1.00 55.19 125 VAL A C 1
ATOM 947 O O . VAL A 1 125 ? -15.160 -11.239 21.250 1.00 55.19 125 VAL A O 1
ATOM 950 N N . SER A 1 126 ? -14.962 -12.218 19.249 1.00 50.12 126 SER A N 1
ATOM 951 C CA . SER A 1 126 ? -15.966 -13.255 19.514 1.00 50.12 126 SER A CA 1
ATOM 952 C C . SER A 1 126 ? -15.287 -14.585 19.840 1.00 50.12 126 SER A C 1
ATOM 954 O O . SER A 1 126 ? -14.457 -15.045 19.061 1.00 50.12 126 SER A O 1
ATOM 956 N N . ASN A 1 127 ? -15.679 -15.223 20.947 1.00 53.00 127 ASN A N 1
ATOM 957 C CA . ASN A 1 127 ? -15.199 -16.543 21.388 1.00 53.00 127 ASN A CA 1
ATOM 958 C C . ASN A 1 127 ? -13.694 -16.644 21.723 1.00 53.00 127 ASN A C 1
ATOM 960 O O . ASN A 1 127 ? -13.143 -17.741 21.668 1.00 53.00 127 ASN A O 1
ATOM 964 N N . SER A 1 128 ? -13.022 -15.546 22.096 1.00 50.44 128 SER A N 1
ATOM 965 C CA . SER A 1 128 ? -11.651 -15.649 22.619 1.00 50.44 128 SER A CA 1
ATOM 966 C C . SER A 1 128 ? -11.661 -16.098 24.080 1.00 50.44 128 SER A C 1
ATOM 968 O O . SER A 1 128 ? -12.220 -15.420 24.942 1.00 50.44 128 SER A O 1
ATOM 970 N N . THR A 1 129 ? -11.037 -17.240 24.360 1.00 54.59 129 THR A N 1
ATOM 971 C CA . THR A 1 129 ? -10.761 -17.718 25.725 1.00 54.59 129 THR A CA 1
ATOM 972 C C . THR A 1 129 ? -9.363 -17.332 26.206 1.00 54.59 129 THR A C 1
ATOM 974 O O . THR A 1 129 ? -9.027 -17.585 27.359 1.00 54.59 129 THR A O 1
ATOM 977 N N . ASP A 1 130 ? -8.549 -16.738 25.329 1.00 54.19 130 ASP A N 1
ATOM 978 C CA . ASP A 1 130 ? -7.163 -16.369 25.592 1.00 54.19 130 ASP A CA 1
ATOM 979 C C . ASP A 1 130 ? -6.861 -14.994 24.977 1.00 54.19 130 ASP A C 1
ATOM 981 O O . ASP A 1 130 ? -6.743 -14.839 23.764 1.00 54.19 130 ASP A O 1
ATOM 985 N N . PHE A 1 131 ? -6.747 -13.972 25.826 1.00 53.00 131 PHE A N 1
ATOM 986 C CA . PHE A 1 131 ? -6.358 -12.620 25.414 1.00 53.00 131 PHE A CA 1
ATOM 987 C C . PHE A 1 131 ? -4.835 -12.409 25.450 1.00 53.00 131 PHE A C 1
ATOM 989 O O . PHE A 1 131 ? -4.374 -11.296 25.209 1.00 53.00 131 PHE A O 1
ATOM 996 N N . THR A 1 132 ? -4.040 -13.443 25.756 1.00 48.47 132 THR A N 1
ATOM 997 C CA . THR A 1 132 ? -2.567 -13.382 25.744 1.00 48.47 132 THR A CA 1
ATOM 998 C C . THR A 1 132 ? -1.971 -13.585 24.350 1.00 48.47 132 THR A C 1
ATOM 1000 O O . THR A 1 132 ? -0.791 -13.301 24.138 1.00 48.47 132 THR A O 1
ATOM 1003 N N . ALA A 1 133 ? -2.791 -13.998 23.381 1.00 49.69 133 ALA A N 1
ATOM 1004 C CA . ALA A 1 133 ? -2.414 -14.151 21.986 1.00 49.69 133 ALA A CA 1
ATOM 1005 C C . ALA A 1 133 ? -3.446 -13.489 21.062 1.00 49.69 133 ALA A C 1
ATOM 1007 O O . ALA A 1 133 ? -4.653 -13.560 21.285 1.00 49.69 133 ALA A O 1
ATOM 1008 N N . ILE A 1 134 ? -2.974 -12.863 19.981 1.00 50.97 134 ILE A N 1
ATOM 1009 C CA . ILE A 1 134 ? -3.851 -12.495 18.867 1.00 50.97 134 ILE A CA 1
ATOM 1010 C C . ILE A 1 134 ? -4.185 -13.797 18.139 1.00 50.97 134 ILE A C 1
ATOM 1012 O O . ILE A 1 134 ? -3.292 -14.425 17.572 1.00 50.97 134 ILE A O 1
ATOM 1016 N N . SER A 1 135 ? -5.453 -14.210 18.169 1.00 46.31 135 SER A N 1
ATOM 1017 C CA . SER A 1 135 ? -5.924 -15.402 17.463 1.00 46.31 135 SER A CA 1
ATOM 1018 C C . SER A 1 135 ? -5.578 -15.303 15.977 1.00 46.31 135 SER A C 1
ATOM 1020 O O . SER A 1 135 ? -6.070 -14.402 15.291 1.00 46.31 135 SER A O 1
ATOM 1022 N N . ASN A 1 136 ? -4.772 -16.234 15.466 1.00 43.66 136 ASN A N 1
ATOM 1023 C CA . ASN A 1 136 ? -4.800 -16.537 14.045 1.00 43.66 136 ASN A CA 1
ATOM 1024 C C . ASN A 1 136 ? -5.946 -17.533 13.807 1.00 43.66 136 ASN A C 1
ATOM 1026 O O . ASN A 1 136 ? -6.165 -18.456 14.584 1.00 43.66 136 ASN A O 1
ATOM 1030 N N . GLN A 1 137 ? -6.736 -17.312 12.762 1.00 36.16 137 GLN A N 1
ATOM 1031 C CA . GLN A 1 137 ? -7.563 -18.379 12.202 1.00 36.16 137 GLN A CA 1
ATOM 1032 C C . GLN A 1 137 ? -6.596 -19.259 11.401 1.00 36.16 137 GLN A C 1
ATOM 1034 O O . GLN A 1 137 ? -6.358 -18.983 10.225 1.00 36.16 137 GLN A O 1
ATOM 1039 N N . ALA A 1 138 ? -5.936 -20.202 12.071 1.00 40.91 138 ALA A N 1
ATOM 1040 C CA . ALA A 1 138 ? -5.151 -21.259 11.438 1.00 40.91 138 ALA A CA 1
ATOM 1041 C C . ALA A 1 138 ? -5.879 -22.594 11.596 1.00 40.91 138 ALA A C 1
ATOM 1043 O O . ALA A 1 138 ? -6.357 -22.866 12.721 1.00 40.91 138 ALA A O 1
#

Foldseek 3Di:
DQDWDWADPVPPDDIDIDGGPDWDKDFWDKDWFWAPWFQKRWDWTFADAPWDKDKDWPFQWAWDWDDDPNDIDTKIKGFDDWAAPGRTGIMTGTDIPPRDGDTGGTITTMIIGHDSDPDDDDPDPPPDPDPPDDDDPD

Radius of gyration: 21.38 Å; chains: 1; bounding box: 43×32×70 Å

Sequence (138 aa):
MPEGILIDYNDGRPAMAITAGLRAPSFCTSFAGYGTGANQFQVNTPLTSGSTVFVLPTRPVDVQEFADNQTWIVLPIYMTSVTRNGDNGVTVNGTNRGNYQRIPNWAGTVFEILPAATYNEGLLVSNSTDFTAISNQA

pLDDT: mean 82.74, std 17.47, range [36.16, 98.31]